Protein AF-A0A4P5VQN2-F1 (afdb_monomer_lite)

pLDDT: mean 91.7, std 11.75, range [45.12, 97.25]

Radius of gyration: 11.37 Å; chains: 1; bounding box: 27×22×36 Å

Foldseek 3Di:
DPPDPVLQVQLVVQVVVFVDDSVVSSLQSVQLVVVHEAEEQDPRCVVCPSGHYDYDD

Secondary structure (DSSP, 8-state):
-----HHHHHHHHHHHHSS--HHHHHHHHHHHHHT--EEE--GGGGG-TTS-EEE--

Sequence (57 aa):
MPCSDALLEQAAAIKACHALSLADAWIAAAAQREGAVLVHKDPEFRALDQVAQEWLG

Structure (mmCIF, N/CA/C/O backbone):
data_AF-A0A4P5VQN2-F1
#
_entry.id   AF-A0A4P5VQN2-F1
#
loop_
_atom_site.group_PDB
_atom_site.id
_atom_site.type_symbol
_atom_site.label_atom_id
_atom_site.label_alt_id
_atom_site.label_comp_id
_atom_site.label_asym_id
_atom_site.label_entity_id
_atom_site.label_seq_id
_atom_site.pdbx_PDB_ins_code
_atom_site.Cartn_x
_atom_site.Cartn_y
_atom_site.Cartn_z
_atom_site.occupancy
_atom_site.B_iso_or_equiv
_atom_site.auth_seq_id
_atom_site.auth_comp_id
_atom_site.auth_asym_id
_atom_site.auth_atom_id
_atom_site.pdbx_PDB_model_num
ATOM 1 N N . MET A 1 1 ? 19.499 -5.992 -18.811 1.00 45.12 1 MET A N 1
ATOM 2 C CA . MET A 1 1 ? 18.088 -6.094 -18.380 1.00 45.12 1 MET A CA 1
ATOM 3 C C . MET A 1 1 ? 17.743 -4.816 -17.648 1.00 45.12 1 MET A C 1
ATOM 5 O O . MET A 1 1 ? 18.583 -4.412 -16.848 1.00 45.12 1 MET A O 1
ATOM 9 N N . PRO A 1 2 ? 16.595 -4.161 -17.896 1.00 49.81 2 PRO A N 1
ATOM 10 C CA . PRO A 1 2 ? 16.151 -3.140 -16.962 1.00 49.81 2 PRO A CA 1
ATOM 11 C C . PRO A 1 2 ? 15.940 -3.852 -15.624 1.00 49.81 2 PRO A C 1
ATOM 13 O O . PRO A 1 2 ? 15.247 -4.863 -15.541 1.00 49.81 2 PRO A O 1
ATOM 16 N N . CYS A 1 3 ? 16.682 -3.408 -14.620 1.00 46.28 3 CYS A N 1
ATOM 17 C CA . CYS A 1 3 ? 16.660 -3.947 -13.271 1.00 46.28 3 CYS A CA 1
ATOM 18 C C . CYS A 1 3 ? 15.430 -3.376 -12.561 1.00 46.28 3 CY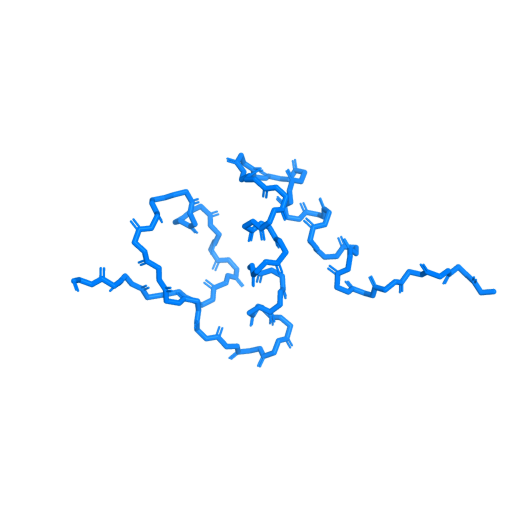S A C 1
ATOM 20 O O . CYS A 1 3 ? 15.564 -2.528 -11.683 1.00 46.28 3 CYS A O 1
ATOM 22 N N . SER A 1 4 ? 14.231 -3.729 -13.023 1.00 61.31 4 SER A N 1
ATOM 23 C CA . SER A 1 4 ? 13.023 -3.364 -12.304 1.00 61.31 4 SER A CA 1
ATOM 24 C C . SER A 1 4 ? 12.614 -4.506 -11.397 1.00 61.31 4 SER A C 1
ATOM 26 O O . SER A 1 4 ? 12.126 -5.554 -11.815 1.00 61.31 4 SER A O 1
ATOM 28 N N . ASP A 1 5 ? 12.895 -4.314 -10.114 1.00 84.75 5 ASP A N 1
ATOM 29 C CA . ASP A 1 5 ? 12.301 -5.137 -9.080 1.00 84.75 5 ASP A CA 1
ATOM 30 C C . ASP A 1 5 ? 10.794 -4.850 -9.115 1.00 84.75 5 ASP A C 1
ATOM 32 O O . ASP A 1 5 ? 10.377 -3.720 -8.863 1.00 84.75 5 ASP A O 1
ATOM 36 N N . ALA A 1 6 ? 9.973 -5.826 -9.511 1.00 90.12 6 ALA A N 1
ATOM 37 C CA . ALA A 1 6 ? 8.536 -5.624 -9.729 1.00 90.12 6 ALA A CA 1
ATOM 38 C C . ALA A 1 6 ? 7.836 -5.010 -8.500 1.00 90.12 6 ALA A C 1
ATOM 40 O O . ALA A 1 6 ? 6.874 -4.257 -8.631 1.00 90.12 6 ALA A O 1
ATOM 41 N N . LEU A 1 7 ? 8.363 -5.282 -7.301 1.00 92.88 7 LEU A N 1
ATOM 42 C CA . LEU A 1 7 ? 7.888 -4.673 -6.063 1.00 92.88 7 LEU A CA 1
ATOM 43 C C . LEU A 1 7 ? 8.134 -3.154 -6.022 1.00 92.88 7 LEU A C 1
ATOM 45 O O . LEU A 1 7 ? 7.262 -2.411 -5.578 1.00 92.88 7 LEU A O 1
ATOM 49 N N . LEU A 1 8 ? 9.288 -2.687 -6.510 1.00 94.25 8 LEU A N 1
ATOM 50 C CA . LEU A 1 8 ? 9.622 -1.264 -6.591 1.00 94.25 8 LEU A CA 1
ATOM 51 C C . LEU A 1 8 ? 8.692 -0.528 -7.563 1.00 94.25 8 LEU A C 1
ATOM 53 O O . LEU A 1 8 ? 8.206 0.549 -7.230 1.00 94.25 8 LEU A O 1
ATOM 57 N N . GLU A 1 9 ? 8.427 -1.093 -8.744 1.00 94.75 9 GLU A N 1
ATOM 58 C CA . GLU A 1 9 ? 7.504 -0.483 -9.715 1.00 94.75 9 GLU A CA 1
ATOM 59 C C . GLU A 1 9 ? 6.090 -0.354 -9.139 1.00 94.75 9 GLU A C 1
ATOM 61 O O . GLU A 1 9 ? 5.449 0.690 -9.262 1.00 94.75 9 GLU A O 1
ATOM 66 N N . GLN A 1 10 ? 5.628 -1.393 -8.446 1.00 95.00 10 GLN A N 1
ATOM 67 C CA . GLN A 1 10 ? 4.304 -1.428 -7.837 1.00 95.00 10 GLN A CA 1
ATOM 68 C C . GLN A 1 10 ? 4.195 -0.444 -6.659 1.00 95.00 10 GLN A C 1
ATOM 70 O O . GLN A 1 10 ? 3.228 0.315 -6.575 1.00 95.00 10 GLN A O 1
ATOM 75 N N . ALA A 1 11 ? 5.221 -0.364 -5.807 1.00 96.38 11 ALA A N 1
ATOM 76 C CA . ALA A 1 11 ? 5.308 0.635 -4.742 1.00 96.38 11 ALA A CA 1
ATOM 77 C C . ALA A 1 11 ? 5.348 2.068 -5.298 1.00 96.38 11 ALA A C 1
ATOM 79 O O . ALA A 1 11 ? 4.661 2.954 -4.787 1.00 96.38 11 ALA A O 1
ATOM 80 N N . ALA A 1 12 ? 6.107 2.302 -6.373 1.00 96.31 12 ALA A N 1
ATOM 81 C CA . ALA A 1 12 ? 6.182 3.601 -7.033 1.00 96.31 12 ALA A CA 1
ATOM 82 C C . ALA A 1 12 ? 4.826 4.022 -7.621 1.00 96.31 12 ALA A C 1
ATOM 84 O O . ALA A 1 12 ? 4.418 5.170 -7.444 1.00 96.31 12 ALA A O 1
ATOM 85 N N . ALA A 1 13 ? 4.102 3.097 -8.258 1.00 95.88 13 ALA A N 1
ATOM 86 C CA . ALA A 1 13 ? 2.760 3.350 -8.777 1.00 95.88 13 ALA A CA 1
ATOM 87 C C . ALA A 1 13 ? 1.776 3.727 -7.655 1.00 95.88 13 ALA A C 1
ATOM 89 O O . ALA A 1 13 ? 1.088 4.744 -7.754 1.00 95.88 13 ALA A O 1
ATOM 90 N N . ILE A 1 14 ? 1.770 2.977 -6.546 1.00 96.50 14 ILE A N 1
ATOM 91 C CA . ILE A 1 14 ? 0.934 3.289 -5.375 1.00 96.50 14 ILE A CA 1
ATOM 92 C C . ILE A 1 14 ? 1.290 4.672 -4.808 1.00 96.50 14 ILE A C 1
ATOM 94 O O . ILE A 1 14 ? 0.408 5.504 -4.602 1.00 96.50 14 ILE A O 1
ATOM 98 N N . LYS A 1 15 ? 2.580 4.969 -4.610 1.00 97.12 15 LYS A N 1
ATOM 99 C CA . LYS A 1 15 ? 3.042 6.264 -4.083 1.00 97.12 15 LYS A CA 1
ATOM 100 C C . LYS A 1 15 ? 2.668 7.446 -4.982 1.00 97.12 15 LYS A C 1
ATOM 102 O O . LYS A 1 15 ? 2.457 8.547 -4.466 1.00 97.12 15 LYS A O 1
ATOM 107 N N . ALA A 1 16 ? 2.638 7.240 -6.298 1.00 97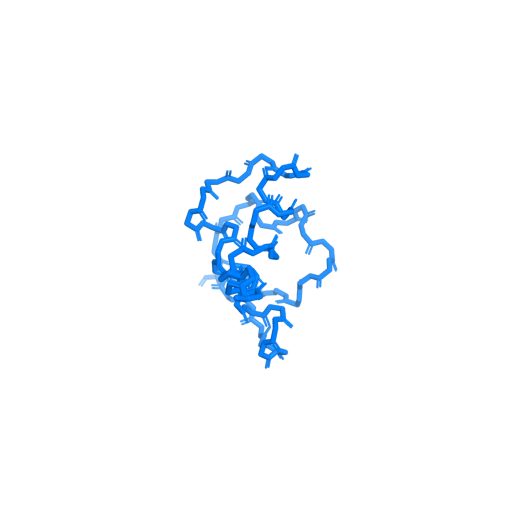.12 16 ALA A N 1
ATOM 108 C CA . ALA A 1 16 ? 2.277 8.264 -7.273 1.00 97.12 16 ALA A CA 1
ATOM 109 C C . ALA A 1 16 ? 0.770 8.564 -7.275 1.00 97.12 16 ALA A C 1
ATOM 111 O O . ALA A 1 16 ? 0.382 9.714 -7.471 1.00 97.12 16 ALA A O 1
ATOM 112 N N . CYS A 1 17 ? -0.071 7.554 -7.035 1.00 96.62 17 CYS A N 1
ATOM 113 C CA . CYS A 1 17 ? -1.529 7.698 -7.027 1.00 96.62 17 CYS A CA 1
ATO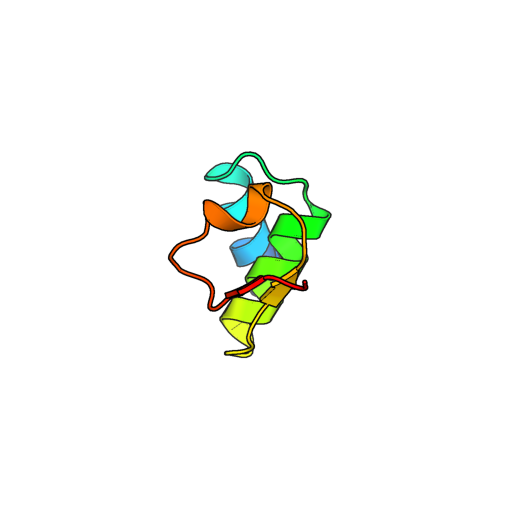M 114 C C . CYS A 1 17 ? -2.110 8.073 -5.655 1.00 96.62 17 CYS A C 1
ATOM 116 O O . CYS A 1 17 ? -3.221 8.597 -5.594 1.00 96.62 17 CYS A O 1
ATOM 118 N N . HIS A 1 18 ? -1.376 7.833 -4.565 1.00 96.31 18 HIS A N 1
ATOM 119 C CA . HIS A 1 18 ? -1.867 8.023 -3.201 1.00 96.31 18 HIS A CA 1
ATOM 120 C C . HIS A 1 18 ? -0.914 8.873 -2.349 1.00 96.31 18 HIS A C 1
ATOM 122 O O . HIS A 1 18 ? 0.316 8.818 -2.469 1.00 96.31 18 HIS A O 1
ATOM 128 N N . ALA A 1 19 ? -1.485 9.652 -1.431 1.00 95.06 19 ALA A N 1
ATOM 129 C CA . ALA A 1 19 ? -0.749 10.494 -0.490 1.00 95.06 19 ALA A CA 1
ATOM 130 C C . ALA A 1 19 ? -0.164 9.685 0.687 1.00 95.06 19 ALA A C 1
ATOM 132 O O . ALA A 1 19 ? -0.383 10.031 1.835 1.00 95.06 19 ALA A O 1
ATOM 133 N N . LEU A 1 20 ? 0.572 8.613 0.383 1.00 95.31 20 LEU A N 1
ATOM 134 C CA . LEU A 1 20 ? 1.263 7.760 1.357 1.00 95.31 20 LEU A CA 1
ATOM 135 C C . LEU A 1 20 ? 2.743 8.124 1.469 1.00 95.31 20 LEU A C 1
ATOM 137 O O . LEU A 1 20 ? 3.304 8.722 0.542 1.00 95.31 20 LEU A O 1
ATOM 141 N N . SER A 1 21 ? 3.413 7.705 2.542 1.00 96.50 21 SER A N 1
ATOM 142 C CA . SER A 1 21 ? 4.878 7.660 2.550 1.00 96.50 21 SER A CA 1
ATOM 143 C C . SER A 1 21 ? 5.402 6.604 1.558 1.00 96.50 21 SER A C 1
ATOM 145 O O . SER A 1 21 ? 4.669 5.718 1.110 1.00 96.50 21 SER A O 1
ATOM 147 N N . LEU A 1 22 ? 6.686 6.679 1.183 1.00 95.25 22 LEU A N 1
ATOM 148 C CA . LEU A 1 22 ? 7.292 5.637 0.339 1.00 95.25 22 LEU A CA 1
ATOM 149 C C . LEU A 1 22 ? 7.289 4.274 1.046 1.00 95.25 22 LEU A C 1
ATOM 151 O O . LEU A 1 22 ? 7.075 3.257 0.395 1.00 95.25 22 LEU A O 1
ATOM 155 N N . ALA A 1 23 ? 7.514 4.257 2.363 1.00 95.88 23 ALA A N 1
ATOM 156 C CA . ALA A 1 23 ? 7.523 3.026 3.145 1.00 95.88 23 ALA A CA 1
ATOM 157 C C . ALA A 1 23 ? 6.140 2.361 3.142 1.00 95.88 23 ALA A C 1
ATOM 159 O O . ALA A 1 23 ? 6.036 1.167 2.872 1.00 95.88 23 ALA A O 1
ATOM 160 N N . ASP A 1 24 ? 5.082 3.143 3.341 1.00 96.75 24 ASP A N 1
ATOM 161 C CA . ASP A 1 24 ? 3.705 2.646 3.351 1.00 96.75 24 ASP A CA 1
ATOM 162 C C . ASP A 1 24 ? 3.286 2.120 1.980 1.00 96.75 24 ASP A C 1
ATOM 164 O O . ASP A 1 24 ? 2.739 1.023 1.869 1.00 96.75 24 ASP A O 1
ATOM 168 N N . ALA A 1 25 ? 3.631 2.840 0.910 1.00 97.25 25 ALA A N 1
ATOM 169 C CA . ALA A 1 25 ? 3.406 2.365 -0.450 1.00 97.25 25 ALA A CA 1
ATOM 170 C C . ALA A 1 25 ? 4.131 1.034 -0.731 1.00 97.25 25 ALA A C 1
ATOM 172 O O . ALA A 1 25 ? 3.594 0.172 -1.426 1.00 97.25 25 ALA A O 1
ATOM 173 N N . TRP A 1 26 ? 5.325 0.839 -0.163 1.00 97.06 26 TRP A N 1
ATOM 174 C CA . TRP A 1 26 ? 6.086 -0.403 -0.295 1.00 97.06 26 TRP A CA 1
ATOM 175 C C . TRP A 1 26 ? 5.440 -1.566 0.458 1.00 97.06 26 TRP A C 1
ATOM 177 O O . TRP A 1 26 ? 5.321 -2.664 -0.087 1.00 97.06 26 TRP A O 1
ATOM 187 N N . ILE A 1 27 ? 4.989 -1.329 1.691 1.00 96.38 27 ILE A N 1
ATOM 188 C CA . ILE A 1 27 ? 4.291 -2.332 2.503 1.00 96.38 27 ILE A CA 1
ATOM 189 C C . ILE A 1 27 ? 2.978 -2.738 1.821 1.00 96.38 27 ILE A C 1
ATOM 191 O O . ILE A 1 27 ? 2.688 -3.928 1.702 1.00 96.38 27 ILE A O 1
ATOM 195 N N . ALA A 1 28 ? 2.219 -1.769 1.306 1.00 97.12 28 ALA A N 1
ATOM 196 C CA . ALA A 1 28 ? 0.995 -2.027 0.558 1.00 97.12 28 ALA A CA 1
ATOM 197 C C . ALA A 1 28 ? 1.245 -2.821 -0.734 1.00 97.12 28 ALA A C 1
ATOM 199 O O . ALA A 1 28 ? 0.518 -3.772 -1.021 1.00 97.12 28 ALA A O 1
ATOM 200 N N . ALA A 1 29 ? 2.292 -2.476 -1.491 1.00 96.75 29 ALA A N 1
ATOM 201 C CA . ALA A 1 29 ? 2.684 -3.220 -2.686 1.00 96.75 29 ALA A CA 1
ATOM 202 C C . ALA A 1 29 ? 3.069 -4.668 -2.356 1.00 96.75 29 ALA A C 1
ATOM 204 O O . ALA A 1 29 ? 2.662 -5.589 -3.062 1.00 96.75 29 ALA A O 1
ATOM 205 N N . ALA A 1 30 ? 3.810 -4.881 -1.265 1.00 96.06 30 ALA A N 1
ATOM 206 C CA . ALA A 1 30 ? 4.169 -6.217 -0.804 1.00 96.06 30 ALA A CA 1
ATOM 207 C C . ALA A 1 30 ? 2.925 -7.025 -0.404 1.00 96.06 30 ALA A C 1
ATOM 209 O O . ALA A 1 30 ? 2.763 -8.152 -0.865 1.00 96.06 30 ALA A O 1
ATOM 210 N N . ALA A 1 31 ? 2.011 -6.440 0.378 1.00 96.69 31 ALA A N 1
ATOM 211 C CA . ALA A 1 31 ? 0.762 -7.094 0.770 1.00 96.69 31 ALA A CA 1
ATOM 212 C C . ALA A 1 31 ? -0.086 -7.483 -0.450 1.00 96.69 31 ALA A C 1
ATOM 214 O O . ALA A 1 31 ? -0.546 -8.619 -0.550 1.00 96.69 31 ALA A O 1
ATOM 215 N N . GLN A 1 32 ? -0.218 -6.576 -1.421 1.00 95.44 32 GLN A N 1
ATOM 216 C CA . GLN A 1 32 ? -0.921 -6.853 -2.670 1.00 95.44 32 GLN A CA 1
ATOM 217 C C . GLN A 1 32 ? -0.275 -7.994 -3.464 1.00 95.44 32 GLN A C 1
ATOM 219 O O . GLN A 1 32 ? -0.984 -8.862 -3.970 1.00 95.44 32 GLN A O 1
ATOM 224 N N . ARG A 1 33 ? 1.059 -8.002 -3.584 1.00 93.56 33 ARG A N 1
ATOM 225 C CA . ARG A 1 33 ? 1.785 -8.999 -4.381 1.00 93.56 33 ARG A CA 1
ATOM 226 C C . ARG A 1 33 ? 1.708 -10.400 -3.783 1.00 93.56 33 ARG A C 1
ATOM 228 O O . ARG A 1 33 ? 1.560 -11.367 -4.522 1.00 93.56 33 ARG A O 1
ATOM 235 N N . GLU A 1 34 ? 1.784 -10.495 -2.462 1.00 93.94 34 GLU A N 1
ATOM 236 C CA . GLU A 1 34 ? 1.732 -11.770 -1.742 1.00 93.94 34 GLU A CA 1
ATOM 237 C C . GLU A 1 34 ? 0.288 -12.219 -1.434 1.00 93.94 34 GLU A C 1
ATOM 239 O O . GLU A 1 34 ? 0.082 -13.273 -0.837 1.00 93.94 34 GLU A O 1
ATOM 244 N N . GLY A 1 35 ? -0.726 -11.435 -1.827 1.00 94.81 35 GLY A N 1
ATOM 245 C CA . GLY A 1 35 ? -2.131 -11.724 -1.521 1.00 94.81 35 GLY A CA 1
ATOM 246 C C . GLY A 1 35 ? -2.435 -11.710 -0.019 1.00 94.81 35 GLY A C 1
ATOM 247 O O . GLY A 1 35 ? -3.321 -12.429 0.442 1.00 94.81 35 GLY A O 1
ATOM 248 N N . ALA A 1 36 ? -1.675 -10.929 0.750 1.00 95.94 36 ALA A N 1
ATOM 249 C CA . ALA A 1 36 ? -1.788 -10.828 2.196 1.00 95.94 36 ALA A CA 1
ATOM 250 C C . ALA A 1 36 ? -2.761 -9.717 2.619 1.00 95.94 36 ALA A C 1
ATOM 252 O O . ALA A 1 36 ? -3.016 -8.766 1.879 1.00 95.94 36 ALA A O 1
ATOM 253 N N . VAL A 1 37 ? -3.271 -9.822 3.849 1.00 97.06 37 VAL A N 1
ATOM 254 C CA . VAL A 1 37 ? -4.071 -8.765 4.481 1.00 97.06 37 VAL A CA 1
ATOM 255 C C . VAL A 1 37 ? -3.137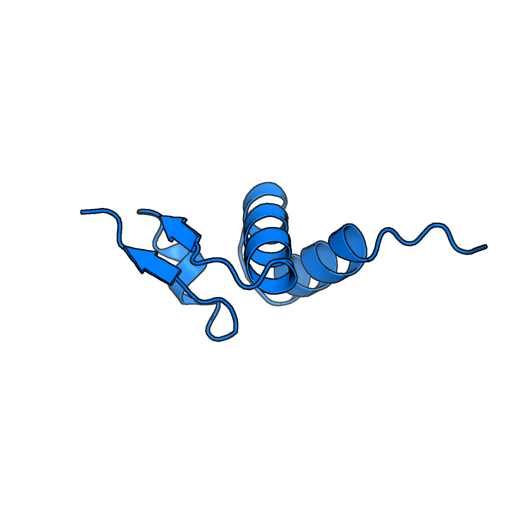 -7.789 5.192 1.00 97.06 37 VAL A C 1
ATOM 257 O O . VAL A 1 37 ? -2.376 -8.177 6.079 1.0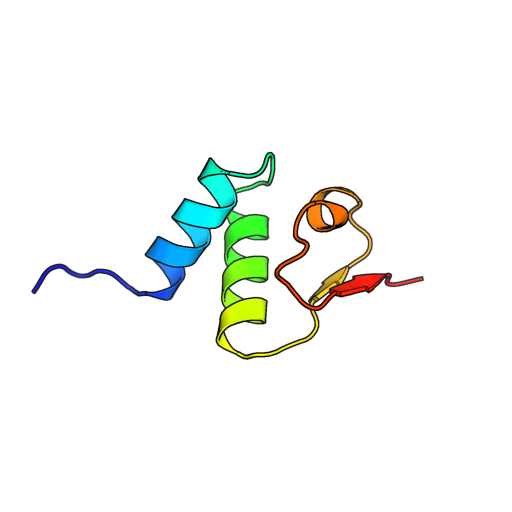0 97.06 37 VAL A O 1
ATOM 260 N N . LEU A 1 38 ? -3.199 -6.516 4.812 1.00 96.25 38 LEU A N 1
ATOM 261 C CA . LEU A 1 38 ? -2.489 -5.437 5.484 1.00 96.25 38 LEU A CA 1
ATOM 262 C C . LEU A 1 38 ? -3.223 -5.068 6.777 1.00 96.25 38 LEU A C 1
ATOM 264 O O . LEU A 1 38 ? -4.277 -4.442 6.739 1.00 96.25 38 LEU A O 1
ATOM 268 N N . VAL A 1 39 ? -2.670 -5.445 7.927 1.00 96.31 39 VAL A N 1
ATOM 269 C CA . VAL A 1 39 ? -3.235 -5.110 9.242 1.00 96.31 39 VAL A CA 1
ATOM 270 C C . VAL A 1 39 ? -2.604 -3.812 9.749 1.00 96.31 39 VAL A C 1
ATOM 272 O O . VAL A 1 39 ? -1.391 -3.754 9.953 1.00 96.31 39 VAL A O 1
ATOM 275 N N . HIS A 1 40 ? -3.396 -2.757 9.948 1.00 93.69 40 HIS A N 1
ATOM 276 C CA . HIS A 1 40 ? -2.878 -1.429 10.304 1.00 93.69 40 HIS A CA 1
ATOM 277 C C . HIS A 1 40 ? -3.861 -0.608 11.148 1.00 93.69 40 HIS A C 1
ATOM 279 O O . HIS A 1 40 ? -5.049 -0.892 11.221 1.00 93.69 40 HIS A O 1
ATOM 285 N N . LYS A 1 41 ? -3.359 0.471 11.756 1.00 94.94 41 LYS A N 1
ATOM 286 C CA . LYS A 1 41 ? -4.158 1.502 12.453 1.00 94.94 41 LYS A CA 1
ATOM 287 C C . LYS A 1 41 ? -4.030 2.888 11.816 1.00 94.94 41 LYS A C 1
ATOM 289 O O . LYS A 1 41 ? -4.396 3.896 12.417 1.00 94.94 41 LYS A O 1
ATOM 294 N N . ASP A 1 42 ? -3.428 2.946 10.634 1.00 94.44 42 ASP A N 1
ATOM 295 C CA . ASP A 1 42 ? -3.202 4.192 9.914 1.00 94.44 42 ASP A CA 1
ATOM 296 C C . ASP A 1 42 ? -4.391 4.484 8.980 1.00 94.44 42 ASP A C 1
ATOM 298 O O . ASP A 1 42 ? -4.736 3.624 8.164 1.00 94.44 42 ASP A O 1
ATOM 302 N N . PRO A 1 43 ? -5.072 5.637 9.097 1.00 93.50 43 PRO A N 1
ATOM 303 C CA . PRO A 1 43 ? -6.169 5.985 8.203 1.00 93.50 43 PRO A CA 1
ATOM 304 C C . PRO A 1 43 ? -5.739 6.191 6.743 1.00 93.50 43 PRO A C 1
ATOM 306 O O . PRO A 1 43 ? -6.602 6.087 5.873 1.00 93.50 43 PRO A O 1
ATOM 309 N N . GLU A 1 44 ? -4.464 6.457 6.447 1.00 94.19 44 GLU A N 1
ATOM 310 C CA . GLU A 1 44 ? -4.002 6.726 5.081 1.00 94.19 44 GLU A CA 1
ATOM 311 C C . GLU A 1 44 ? -4.168 5.508 4.151 1.00 94.19 44 GLU A C 1
ATOM 313 O O . GLU A 1 44 ? -4.532 5.661 2.982 1.00 94.19 44 GLU A O 1
ATOM 318 N N . PHE A 1 45 ? -4.010 4.283 4.669 1.00 94.88 45 PHE A N 1
ATOM 319 C CA . PHE A 1 45 ? -4.194 3.045 3.893 1.00 94.88 45 PHE A CA 1
ATOM 320 C C . PHE A 1 45 ? -5.636 2.798 3.439 1.00 94.88 45 PHE A C 1
ATOM 322 O O . PHE A 1 45 ? -5.855 2.068 2.471 1.00 94.88 45 PHE A O 1
ATOM 329 N N . ARG A 1 46 ? -6.623 3.461 4.055 1.00 94.00 46 ARG A N 1
ATOM 330 C CA . ARG A 1 46 ? -8.038 3.328 3.665 1.00 94.00 46 ARG A CA 1
ATOM 331 C C . ARG A 1 46 ? -8.304 3.787 2.232 1.00 94.00 46 ARG A C 1
ATOM 333 O O . ARG A 1 46 ? -9.333 3.431 1.678 1.00 94.00 46 ARG A O 1
ATOM 340 N N . ALA A 1 47 ? -7.400 4.570 1.640 1.00 94.19 47 ALA A N 1
ATOM 341 C CA . ALA A 1 47 ? -7.481 4.988 0.243 1.00 94.19 47 ALA A CA 1
ATOM 342 C C . ALA A 1 47 ? -7.059 3.892 -0.761 1.00 94.19 47 ALA A C 1
ATOM 344 O O . ALA A 1 47 ? -7.149 4.117 -1.966 1.00 94.19 47 ALA A O 1
ATOM 345 N N . LEU A 1 48 ? -6.551 2.746 -0.291 1.00 95.19 48 LEU A N 1
ATOM 346 C CA . LEU A 1 48 ? -6.082 1.637 -1.125 1.00 95.19 48 LEU A CA 1
ATOM 347 C C . LEU A 1 48 ? -7.151 0.545 -1.266 1.00 95.19 48 LEU A C 1
ATOM 349 O O . LEU A 1 48 ? -7.049 -0.522 -0.659 1.00 95.19 48 LEU A O 1
ATOM 353 N N . ASP A 1 49 ? -8.154 0.784 -2.107 1.00 92.44 49 ASP A N 1
ATOM 354 C CA . ASP A 1 49 ? -9.240 -0.178 -2.366 1.00 92.44 49 ASP A CA 1
ATOM 355 C C . ASP A 1 49 ? -8.739 -1.507 -2.964 1.00 92.44 49 ASP A C 1
ATOM 357 O O . ASP A 1 49 ? -9.375 -2.552 -2.839 1.00 92.44 49 ASP A O 1
ATOM 361 N N . GLN A 1 50 ? -7.577 -1.475 -3.621 1.00 91.12 50 GLN A N 1
ATOM 362 C CA . GLN A 1 50 ? -6.957 -2.617 -4.287 1.00 91.12 50 GLN A CA 1
ATOM 363 C C . GLN A 1 50 ? -6.130 -3.527 -3.360 1.00 91.12 50 GLN A C 1
ATOM 365 O O . GLN A 1 50 ? -5.558 -4.513 -3.835 1.00 91.12 50 GLN A O 1
ATOM 370 N N . VAL A 1 51 ? -6.009 -3.194 -2.071 1.00 95.06 51 VAL A N 1
ATOM 371 C CA . VAL A 1 51 ? -5.240 -3.967 -1.085 1.00 95.06 51 VAL A CA 1
ATOM 372 C C . VAL A 1 51 ? -6.189 -4.476 -0.009 1.00 95.06 51 VAL A C 1
ATOM 374 O O . VAL A 1 51 ? -6.886 -3.692 0.633 1.00 95.06 51 VAL A O 1
ATOM 377 N N . ALA A 1 52 ? -6.211 -5.794 0.202 1.00 96.38 52 ALA A N 1
ATOM 378 C CA . ALA A 1 52 ? -6.942 -6.374 1.321 1.00 96.38 52 ALA A CA 1
ATOM 379 C C . ALA A 1 52 ? -6.349 -5.836 2.628 1.00 96.38 52 ALA A C 1
ATOM 381 O O . ALA A 1 52 ? -5.144 -5.946 2.853 1.00 96.38 52 ALA A O 1
ATOM 382 N N . GLN A 1 53 ? -7.181 -5.236 3.474 1.00 96.38 53 GLN A N 1
ATOM 383 C CA . GLN A 1 53 ? -6.728 -4.540 4.674 1.00 96.38 53 GLN A CA 1
ATOM 384 C C . GLN A 1 53 ? -7.680 -4.768 5.849 1.00 96.38 53 GLN A C 1
ATOM 386 O O . GLN A 1 53 ? -8.883 -4.952 5.659 1.00 96.38 53 GLN A O 1
ATOM 391 N N . GLU A 1 54 ? -7.133 -4.751 7.062 1.00 97.00 54 GLU A N 1
ATOM 392 C CA . GLU A 1 54 ? -7.873 -4.899 8.313 1.00 97.00 54 GLU A CA 1
ATOM 393 C C . GLU A 1 54 ? -7.415 -3.846 9.325 1.00 97.00 54 GLU A C 1
ATOM 395 O O . GLU A 1 54 ? -6.222 -3.577 9.491 1.00 97.00 54 GLU A O 1
ATOM 400 N N . TRP A 1 55 ? -8.383 -3.251 10.021 1.00 95.81 55 TRP A N 1
ATOM 401 C CA . TRP A 1 55 ? -8.097 -2.283 11.068 1.00 95.81 55 TRP A CA 1
ATOM 402 C C . TRP A 1 55 ? -7.674 -2.988 12.358 1.00 95.81 55 TRP A C 1
ATOM 404 O O . TRP A 1 55 ? -8.445 -3.751 12.937 1.00 95.81 55 TRP A O 1
ATOM 414 N N . LEU A 1 56 ? -6.478 -2.670 12.847 1.00 91.06 56 LEU A N 1
ATOM 415 C CA . LEU A 1 56 ? -5.995 -3.123 14.143 1.00 91.06 56 LEU A CA 1
ATO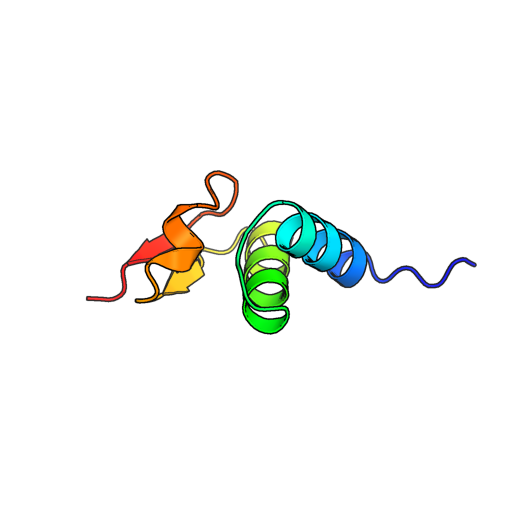M 416 C C . LEU A 1 56 ? -6.603 -2.251 15.252 1.00 91.06 56 LEU A C 1
ATOM 418 O O . LEU A 1 56 ? -6.226 -1.085 15.413 1.00 91.06 56 LEU A O 1
ATOM 422 N N . GLY A 1 57 ? -7.574 -2.826 15.967 1.00 80.81 57 GLY A N 1
ATOM 423 C CA . GLY A 1 57 ? -8.233 -2.240 17.142 1.00 80.81 57 GLY A CA 1
ATOM 424 C C . GLY A 1 57 ? -7.381 -2.261 18.402 1.00 80.81 57 GLY A C 1
ATOM 425 O O . GLY A 1 57 ? -6.604 -3.226 18.580 1.00 80.81 57 GLY A O 1
#